Protein AF-A0A838HYI9-F1 (afdb_monomer_lite)

Structure (mmCIF, N/CA/C/O backbone):
data_AF-A0A838HYI9-F1
#
_entry.id   AF-A0A838HYI9-F1
#
loop_
_atom_site.group_PDB
_atom_site.id
_atom_site.type_symbol
_atom_site.label_atom_id
_atom_site.label_alt_id
_atom_site.label_comp_id
_atom_site.label_asym_id
_atom_site.label_entity_id
_atom_site.label_seq_id
_atom_site.pdbx_PDB_ins_code
_atom_site.Cartn_x
_atom_site.Cartn_y
_atom_site.Cartn_z
_atom_site.occupancy
_atom_site.B_iso_or_equiv
_atom_site.auth_seq_id
_atom_site.auth_comp_id
_atom_site.auth_asym_id
_atom_site.auth_atom_id
_atom_site.pdbx_PDB_model_num
ATOM 1 N N . ARG A 1 1 ? 8.079 -1.598 -21.032 1.00 45.44 1 ARG A N 1
ATOM 2 C CA . ARG A 1 1 ? 8.453 -1.326 -19.622 1.00 45.44 1 ARG A CA 1
ATOM 3 C C . ARG A 1 1 ? 7.262 -1.726 -18.752 1.00 45.44 1 ARG A C 1
ATOM 5 O O . ARG A 1 1 ? 6.488 -0.877 -18.350 1.00 45.44 1 ARG A O 1
ATOM 12 N N . HIS A 1 2 ? 7.049 -3.037 -18.616 1.00 49.00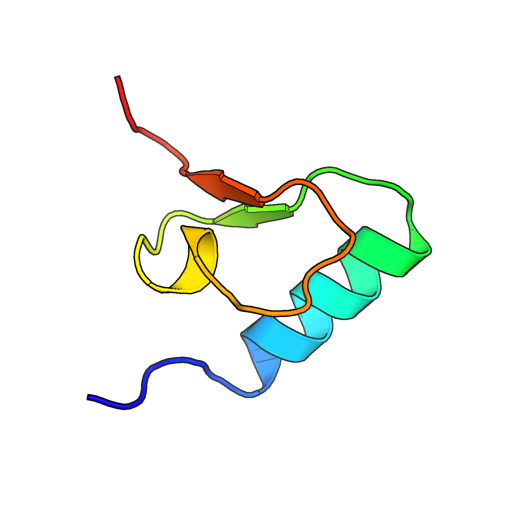 2 HIS A N 1
ATOM 13 C CA . HIS A 1 2 ? 5.984 -3.648 -17.818 1.00 49.00 2 HIS A CA 1
ATOM 14 C C . HIS A 1 2 ? 6.615 -4.029 -16.481 1.00 49.00 2 HIS A C 1
ATOM 16 O O . HIS A 1 2 ? 7.341 -5.014 -16.439 1.00 49.00 2 HIS A O 1
ATOM 22 N N . ASN A 1 3 ? 6.417 -3.238 -15.431 1.00 49.09 3 ASN A N 1
ATOM 23 C CA . ASN A 1 3 ? 6.831 -3.648 -14.085 1.00 49.09 3 ASN A CA 1
ATOM 24 C C . ASN A 1 3 ? 5.681 -3.572 -13.077 1.00 49.09 3 ASN A C 1
ATOM 26 O O . ASN A 1 3 ? 5.924 -3.564 -11.881 1.00 49.09 3 ASN A O 1
ATOM 30 N N . LEU A 1 4 ? 4.435 -3.551 -13.560 1.00 54.78 4 LEU A N 1
ATOM 31 C CA . LEU A 1 4 ? 3.297 -3.900 -12.723 1.00 54.78 4 LEU A CA 1
ATOM 32 C C . LEU A 1 4 ? 3.339 -5.421 -12.577 1.00 54.78 4 LEU A C 1
ATOM 34 O O . LEU A 1 4 ? 2.928 -6.159 -13.476 1.00 54.78 4 LEU A O 1
ATOM 38 N N . THR A 1 5 ? 3.984 -5.899 -11.525 1.00 66.94 5 THR A N 1
ATOM 39 C CA . THR A 1 5 ? 4.041 -7.331 -11.265 1.00 66.94 5 THR A CA 1
ATOM 40 C C . THR A 1 5 ? 2.680 -7.7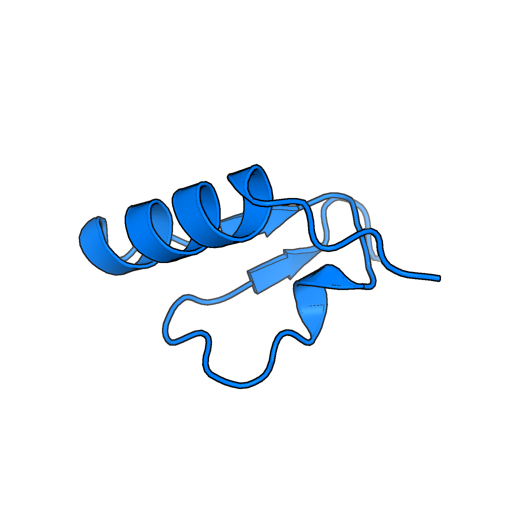80 -10.739 1.00 66.94 5 THR A C 1
ATOM 42 O O . THR A 1 5 ? 1.937 -6.995 -10.155 1.00 66.94 5 THR A O 1
ATOM 45 N N . PHE A 1 6 ? 2.322 -9.053 -10.934 1.00 73.50 6 PHE A N 1
ATOM 46 C CA . PHE A 1 6 ? 1.089 -9.623 -10.369 1.00 73.50 6 PHE A CA 1
ATOM 47 C C . PHE A 1 6 ? 0.955 -9.341 -8.861 1.00 73.50 6 PHE A C 1
ATOM 49 O O . PHE A 1 6 ? -0.145 -9.133 -8.358 1.00 73.50 6 PHE A O 1
ATOM 56 N N . TYR A 1 7 ? 2.087 -9.266 -8.158 1.00 78.62 7 TYR A N 1
ATOM 57 C CA . TYR A 1 7 ? 2.145 -8.940 -6.740 1.00 78.62 7 TYR A CA 1
ATOM 58 C C . TYR A 1 7 ? 1.600 -7.551 -6.417 1.00 78.62 7 TYR A C 1
ATOM 60 O O . TYR A 1 7 ? 0.902 -7.406 -5.420 1.00 78.62 7 TYR A O 1
ATOM 68 N N . ASP A 1 8 ? 1.840 -6.554 -7.264 1.00 77.94 8 ASP A N 1
ATOM 69 C CA . ASP A 1 8 ? 1.365 -5.197 -7.010 1.00 77.94 8 ASP A CA 1
ATOM 70 C C . ASP A 1 8 ? -0.162 -5.107 -7.045 1.00 77.94 8 ASP A C 1
ATOM 72 O O . ASP A 1 8 ? -0.770 -4.450 -6.204 1.00 77.94 8 ASP A O 1
ATOM 76 N N . ALA A 1 9 ? -0.796 -5.838 -7.966 1.00 80.81 9 ALA A N 1
ATOM 77 C CA . ALA A 1 9 ? -2.251 -5.943 -8.020 1.00 80.81 9 ALA A CA 1
ATOM 78 C C . ALA A 1 9 ? -2.819 -6.655 -6.780 1.00 80.81 9 ALA A C 1
ATOM 80 O O . ALA A 1 9 ? -3.865 -6.262 -6.268 1.00 80.81 9 ALA A O 1
ATOM 81 N N . VAL A 1 10 ? -2.120 -7.676 -6.268 1.00 87.12 10 VAL A N 1
ATOM 82 C CA . VAL A 1 10 ? -2.516 -8.385 -5.041 1.00 87.12 10 VAL A CA 1
ATOM 83 C C . VAL A 1 10 ? -2.389 -7.482 -3.815 1.00 87.12 10 VAL A C 1
ATOM 85 O O . VAL A 1 10 ? -3.295 -7.464 -2.984 1.00 87.12 10 VAL A O 1
ATOM 88 N N . TYR A 1 11 ? -1.305 -6.713 -3.695 1.00 84.62 11 TYR A N 1
ATOM 89 C CA . TYR A 1 11 ? -1.137 -5.782 -2.581 1.00 84.62 11 TYR A CA 1
ATOM 90 C C . TYR A 1 11 ? -2.117 -4.611 -2.642 1.00 84.62 11 TYR A C 1
ATOM 92 O O . TYR A 1 11 ? -2.621 -4.200 -1.598 1.00 84.62 11 TYR A O 1
ATOM 100 N N . LEU A 1 12 ? -2.436 -4.120 -3.842 1.00 84.25 12 LEU A N 1
ATOM 101 C CA . LEU A 1 12 ? -3.460 -3.100 -4.030 1.00 84.25 12 LEU A CA 1
ATOM 102 C C . LEU A 1 12 ? -4.840 -3.619 -3.608 1.00 84.25 12 LEU A C 1
ATOM 104 O O . LEU A 1 12 ? -5.489 -2.992 -2.778 1.00 84.25 12 LEU A O 1
ATOM 108 N N . ALA A 1 13 ? -5.245 -4.798 -4.090 1.00 87.25 13 ALA A N 1
ATOM 109 C CA . ALA A 1 13 ? -6.517 -5.414 -3.709 1.00 87.25 13 ALA A CA 1
ATOM 110 C C . ALA A 1 13 ? -6.595 -5.700 -2.199 1.00 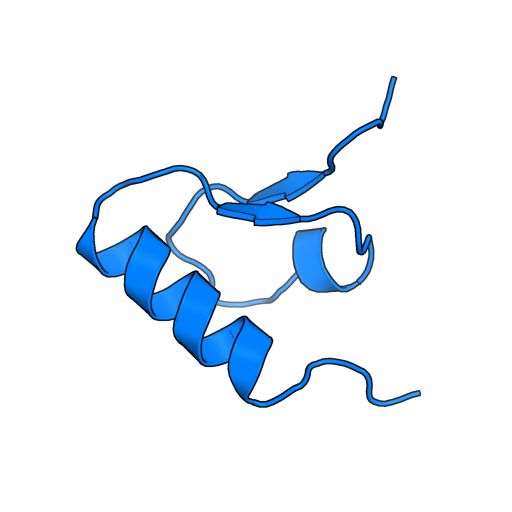87.25 13 ALA A C 1
ATOM 112 O O . ALA A 1 13 ? -7.646 -5.547 -1.581 1.00 87.25 13 ALA A O 1
ATOM 113 N N . LEU A 1 14 ? -5.476 -6.091 -1.581 1.00 88.38 14 LEU A N 1
ATOM 114 C CA . LEU A 1 14 ? -5.393 -6.259 -0.133 1.00 88.38 14 LEU A CA 1
ATOM 115 C C . LEU A 1 14 ? -5.587 -4.927 0.605 1.00 88.38 14 LEU A C 1
ATOM 117 O O . LEU A 1 14 ? -6.328 -4.882 1.583 1.00 88.38 14 LEU A O 1
ATOM 121 N N . ALA A 1 15 ? -4.945 -3.852 0.148 1.00 89.12 15 ALA A N 1
ATOM 122 C CA . ALA A 1 15 ? -5.102 -2.523 0.733 1.00 89.12 15 ALA A CA 1
ATOM 123 C C . ALA A 1 15 ? -6.547 -2.011 0.600 1.00 89.12 15 ALA A C 1
ATOM 125 O O . ALA A 1 15 ? -7.088 -1.471 1.561 1.00 89.12 15 ALA A O 1
ATOM 126 N N . GLU A 1 16 ? -7.197 -2.265 -0.541 1.00 88.25 16 GLU A N 1
ATOM 127 C CA . GLU A 1 16 ? -8.619 -1.972 -0.760 1.00 88.25 16 GLU A CA 1
ATOM 128 C C . GLU A 1 16 ? -9.523 -2.753 0.201 1.00 88.25 16 GLU A C 1
ATOM 130 O O . GLU A 1 16 ? -10.422 -2.174 0.803 1.00 88.25 16 GLU A O 1
ATOM 135 N N . MET A 1 17 ? -9.272 -4.052 0.399 1.00 91.19 17 MET A N 1
ATOM 136 C CA . MET A 1 17 ? -10.039 -4.864 1.356 1.00 91.19 17 MET A CA 1
ATOM 137 C C . MET A 1 17 ? -9.858 -4.414 2.808 1.00 91.19 17 MET A C 1
ATOM 139 O O . MET A 1 17 ? -10.747 -4.629 3.631 1.00 91.19 17 MET A O 1
ATOM 143 N N . LEU A 1 18 ? -8.706 -3.831 3.131 1.00 90.62 18 LEU A N 1
ATOM 144 C CA .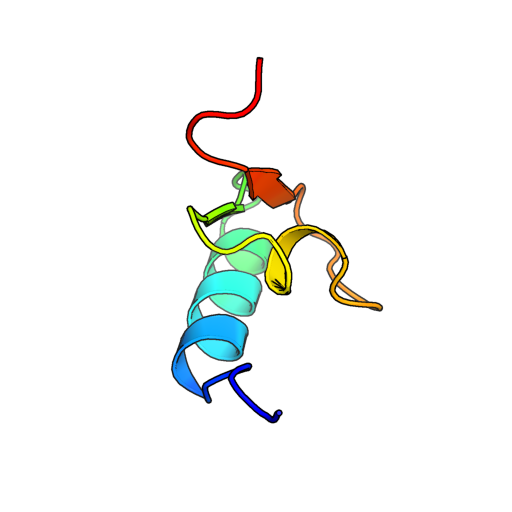 LEU A 1 18 ? -8.373 -3.363 4.473 1.00 90.62 18 LEU A CA 1
ATOM 145 C C . LEU A 1 18 ? -8.752 -1.897 4.721 1.00 90.62 18 LEU A C 1
ATOM 147 O O . LEU A 1 18 ? -8.545 -1.428 5.838 1.00 90.62 18 LEU A O 1
ATOM 151 N N . ASP A 1 19 ? -9.273 -1.186 3.713 1.00 87.00 19 ASP A N 1
ATOM 152 C CA . ASP A 1 19 ? -9.485 0.270 3.747 1.00 87.00 19 ASP A CA 1
ATOM 153 C C . ASP A 1 19 ? -8.219 1.027 4.208 1.00 87.00 19 ASP A C 1
ATOM 155 O O . ASP A 1 19 ? -8.257 1.985 4.978 1.00 87.00 19 ASP A O 1
ATOM 159 N N . ALA A 1 20 ? -7.051 0.542 3.777 1.00 87.81 20 ALA A N 1
ATOM 160 C CA . ALA A 1 20 ? -5.751 1.029 4.219 1.00 87.81 20 ALA A CA 1
ATOM 161 C C . ALA A 1 20 ? -5.001 1.733 3.076 1.00 87.81 20 ALA A C 1
ATOM 163 O O . ALA A 1 20 ? -5.146 1.361 1.909 1.00 87.81 20 ALA A O 1
ATOM 164 N N . PRO A 1 21 ? -4.153 2.733 3.382 1.00 85.50 21 PRO A N 1
ATOM 165 C CA . PRO A 1 21 ? -3.309 3.353 2.371 1.00 85.50 21 PRO A CA 1
ATOM 166 C C . PRO A 1 21 ? -2.264 2.357 1.850 1.00 85.50 21 PRO A C 1
ATOM 168 O O . PRO A 1 21 ? -1.542 1.727 2.626 1.00 85.50 21 PRO A O 1
ATOM 171 N N . PHE A 1 22 ? -2.151 2.245 0.527 1.00 86.50 22 PHE A N 1
ATOM 172 C CA . PHE A 1 22 ? -1.127 1.437 -0.127 1.00 86.50 22 PHE A CA 1
ATOM 173 C C . PHE A 1 22 ? 0.139 2.275 -0.312 1.00 86.50 22 PHE A C 1
ATOM 175 O O . PHE A 1 22 ? 0.170 3.205 -1.115 1.00 86.50 22 PHE A O 1
ATOM 182 N N . VAL A 1 23 ? 1.189 1.970 0.447 1.00 85.62 23 VAL A N 1
ATOM 183 C CA . VAL A 1 23 ? 2.467 2.685 0.362 1.00 85.62 23 VAL A CA 1
ATOM 184 C C . VAL A 1 23 ? 3.428 1.899 -0.524 1.00 85.62 23 VAL A C 1
ATOM 186 O O . VAL A 1 23 ? 3.716 0.736 -0.252 1.00 85.62 23 VAL A O 1
ATOM 189 N N . THR A 1 24 ? 3.953 2.533 -1.567 1.00 83.50 24 THR A N 1
ATOM 190 C CA . THR A 1 24 ? 4.903 1.923 -2.507 1.00 83.50 24 THR A CA 1
ATOM 191 C C . THR A 1 24 ? 6.090 2.849 -2.741 1.00 83.50 24 THR A C 1
ATOM 193 O O . THR A 1 24 ? 5.933 4.060 -2.718 1.00 83.50 24 THR A O 1
ATOM 196 N N . ALA A 1 25 ? 7.288 2.312 -2.970 1.00 82.69 25 ALA A N 1
ATOM 197 C CA . ALA A 1 25 ? 8.450 3.104 -3.397 1.00 82.69 25 ALA A CA 1
ATOM 198 C C . ALA A 1 25 ? 8.532 3.244 -4.930 1.00 82.69 25 ALA A C 1
ATOM 200 O O . ALA A 1 25 ? 9.418 3.917 -5.457 1.00 82.69 25 ALA A O 1
ATOM 201 N N . ASP A 1 26 ? 7.627 2.589 -5.657 1.00 80.12 26 ASP A N 1
ATOM 202 C CA . ASP A 1 26 ? 7.611 2.589 -7.109 1.00 80.12 26 ASP A CA 1
ATOM 203 C C . ASP A 1 26 ? 6.625 3.638 -7.641 1.00 80.12 26 ASP A C 1
ATOM 205 O O . ASP A 1 26 ? 5.410 3.561 -7.455 1.00 80.12 26 ASP A O 1
ATOM 209 N N . ALA A 1 27 ? 7.163 4.645 -8.329 1.00 76.31 27 ALA A N 1
ATOM 210 C CA . ALA 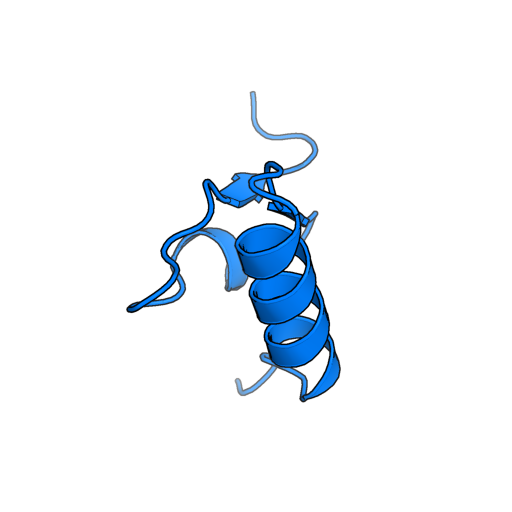A 1 27 ? 6.373 5.752 -8.857 1.00 76.31 27 ALA A CA 1
ATOM 211 C C . ALA A 1 27 ? 5.429 5.346 -10.000 1.00 76.31 27 ALA A C 1
ATOM 213 O O . ALA A 1 27 ? 4.487 6.082 -10.289 1.00 76.31 27 ALA A O 1
ATOM 214 N N . ALA A 1 28 ? 5.634 4.191 -10.647 1.00 74.75 28 ALA A N 1
ATOM 215 C CA . ALA A 1 28 ? 4.700 3.716 -11.666 1.00 74.75 28 ALA A CA 1
ATOM 216 C C . ALA A 1 28 ? 3.397 3.190 -11.041 1.00 74.75 28 ALA A C 1
ATOM 218 O O . ALA A 1 28 ? 2.363 3.178 -11.708 1.00 74.75 28 ALA A O 1
ATOM 219 N N . LEU A 1 29 ? 3.430 2.813 -9.759 1.00 72.19 29 LEU A N 1
ATOM 220 C CA . LEU A 1 29 ? 2.270 2.352 -8.998 1.00 72.19 29 LEU A CA 1
ATOM 221 C C . LEU A 1 29 ? 1.425 3.476 -8.398 1.00 72.19 29 LEU A C 1
ATOM 223 O O . LEU A 1 29 ? 0.226 3.292 -8.202 1.00 72.19 29 LEU A O 1
ATOM 227 N N . ALA A 1 30 ? 2.012 4.657 -8.192 1.00 72.12 30 ALA A N 1
ATOM 228 C CA . ALA A 1 30 ? 1.309 5.839 -7.687 1.00 72.12 30 ALA A CA 1
ATOM 229 C C . ALA A 1 30 ? 0.181 6.341 -8.614 1.00 72.12 30 ALA A C 1
ATOM 231 O O . ALA A 1 30 ? -0.657 7.131 -8.191 1.00 72.12 30 ALA A O 1
ATOM 232 N N . GLY A 1 31 ? 0.150 5.891 -9.873 1.00 67.62 31 GLY A N 1
ATOM 233 C CA . GLY A 1 31 ? -0.829 6.306 -10.879 1.00 67.62 31 GLY A CA 1
ATOM 234 C C . GLY A 1 31 ? -1.663 5.168 -11.462 1.00 67.62 31 GLY A C 1
ATOM 235 O O . GLY A 1 31 ? -2.123 5.304 -12.595 1.00 67.62 31 GLY A O 1
ATOM 236 N N . VAL A 1 32 ? -1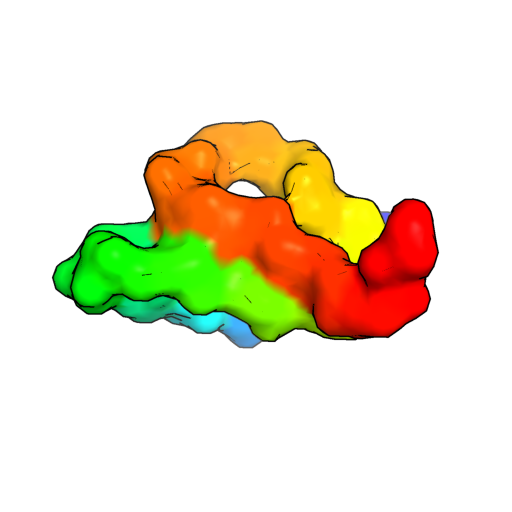.820 4.037 -10.760 1.00 73.06 32 VAL A N 1
ATOM 237 C CA . VAL A 1 32 ? -2.594 2.905 -11.295 1.00 73.06 32 VAL A CA 1
ATOM 238 C C . VAL A 1 32 ? -4.059 3.310 -11.511 1.00 73.06 32 VAL A C 1
ATOM 240 O O . VAL A 1 32 ? -4.758 3.638 -10.549 1.00 73.06 32 VAL A O 1
ATOM 243 N N . PRO A 1 33 ? -4.558 3.277 -12.762 1.00 67.25 33 PRO A N 1
ATOM 244 C CA . PRO A 1 33 ? -5.952 3.584 -13.035 1.00 67.25 33 PRO A CA 1
ATOM 245 C C . PRO A 1 33 ? -6.844 2.477 -12.465 1.00 67.25 33 PRO A C 1
ATOM 247 O O . PRO A 1 33 ? -6.659 1.303 -12.779 1.00 67.25 33 PRO A O 1
ATOM 250 N N . GLY A 1 34 ? -7.829 2.861 -11.651 1.00 70.44 34 GLY A N 1
ATOM 251 C CA . GLY A 1 34 ? -8.806 1.939 -11.061 1.00 70.44 34 GLY A CA 1
ATOM 252 C C . GLY A 1 34 ? -8.538 1.530 -9.611 1.00 70.44 34 GLY A C 1
ATOM 253 O O . GLY A 1 34 ? -9.338 0.776 -9.072 1.00 70.44 34 GLY A O 1
ATOM 254 N N . ALA A 1 35 ? -7.476 2.036 -8.977 1.00 72.69 35 ALA A N 1
ATOM 255 C CA . ALA A 1 35 ? -7.269 1.891 -7.538 1.00 72.69 35 ALA A CA 1
ATOM 256 C C . ALA A 1 35 ? -8.330 2.676 -6.745 1.00 72.69 35 ALA A C 1
ATOM 258 O O . ALA A 1 35 ? -8.487 3.882 -6.944 1.00 72.69 35 ALA A O 1
ATOM 259 N N . LEU A 1 36 ? -9.037 2.003 -5.836 1.00 75.44 36 LEU A N 1
ATOM 260 C CA . LEU A 1 36 ? -9.925 2.625 -4.848 1.00 75.44 36 LEU A CA 1
ATOM 261 C C . LEU A 1 36 ? -9.155 3.055 -3.592 1.00 75.44 36 LEU A C 1
ATOM 263 O O . LEU A 1 36 ? -9.538 4.020 -2.931 1.00 75.44 36 LEU A O 1
ATOM 267 N N . ALA A 1 37 ? -8.059 2.362 -3.275 1.00 79.31 37 ALA A N 1
ATOM 268 C CA . ALA A 1 37 ? -7.197 2.688 -2.146 1.00 79.31 37 ALA A CA 1
ATOM 269 C C . ALA A 1 37 ? -6.298 3.897 -2.447 1.00 79.31 37 ALA A C 1
ATOM 271 O O . ALA A 1 37 ? -5.803 4.078 -3.561 1.00 79.31 37 ALA A O 1
ATOM 272 N N . SER A 1 38 ? -6.033 4.709 -1.420 1.00 82.75 38 SER A N 1
ATOM 273 C CA . SER A 1 38 ? -5.082 5.820 -1.526 1.00 82.75 38 SER A CA 1
ATOM 274 C C . SER A 1 38 ? -3.664 5.277 -1.676 1.00 82.75 38 SER A C 1
ATOM 276 O O . SER A 1 38 ? -3.174 4.595 -0.773 1.00 82.75 38 SER A O 1
ATOM 278 N N . VAL A 1 39 ? -2.998 5.597 -2.787 1.00 84.31 39 VAL A N 1
ATOM 279 C CA . VAL A 1 39 ? -1.615 5.177 -3.040 1.00 84.31 39 VAL A CA 1
ATOM 280 C C . VAL A 1 39 ? -0.646 6.291 -2.654 1.00 84.31 39 VAL A C 1
ATOM 282 O O . VAL A 1 39 ? -0.765 7.416 -3.133 1.00 84.31 39 VAL A O 1
ATOM 285 N N . TRP A 1 40 ? 0.323 5.971 -1.799 1.00 85.44 40 TRP A N 1
ATOM 286 C CA . TRP A 1 40 ? 1.332 6.906 -1.302 1.00 85.44 40 TRP A CA 1
ATOM 287 C C . TRP A 1 40 ? 2.714 6.474 -1.773 1.00 85.44 40 TRP A C 1
ATOM 289 O O . TRP A 1 40 ? 3.093 5.310 -1.625 1.00 85.44 40 TRP A O 1
ATOM 299 N N . LEU A 1 41 ? 3.487 7.416 -2.309 1.00 85.06 41 LEU A N 1
ATOM 300 C CA . LEU A 1 41 ? 4.872 7.159 -2.680 1.00 85.06 41 LEU A CA 1
ATOM 301 C C . LEU A 1 41 ? 5.773 7.301 -1.446 1.00 85.06 41 LEU A C 1
ATOM 303 O O . LEU A 1 41 ? 5.828 8.360 -0.821 1.00 85.06 41 LEU A O 1
ATOM 307 N N . LEU A 1 42 ? 6.493 6.241 -1.096 1.00 83.00 42 LEU A N 1
ATOM 308 C CA . LEU A 1 42 ? 7.457 6.245 -0.005 1.00 83.00 42 LEU A CA 1
ATOM 309 C C . LEU A 1 42 ? 8.686 7.073 -0.412 1.00 83.00 42 LEU A C 1
ATOM 311 O O . LEU A 1 42 ? 9.462 6.647 -1.265 1.00 83.00 42 LEU A O 1
ATOM 315 N N . GLY A 1 43 ? 8.874 8.233 0.222 1.00 74.88 43 GLY A N 1
ATOM 316 C CA . GLY A 1 43 ? 10.066 9.074 0.045 1.00 74.88 43 GLY A CA 1
ATOM 317 C C . GLY A 1 43 ? 9.954 10.202 -0.987 1.00 74.88 43 GLY A C 1
ATOM 318 O O . GLY A 1 43 ? 10.988 10.701 -1.423 1.00 74.88 43 GLY A O 1
ATOM 319 N N . GLY A 1 44 ? 8.744 10.606 -1.387 1.00 59.94 44 GLY A N 1
ATOM 320 C CA . GLY A 1 44 ? 8.541 11.883 -2.083 1.00 59.94 44 GLY A CA 1
ATOM 321 C C . GLY A 1 44 ? 8.498 13.041 -1.083 1.00 59.94 44 GLY A C 1
ATOM 322 O O . GLY A 1 44 ? 7.734 12.963 -0.122 1.00 59.94 44 GLY A O 1
ATOM 323 N N . GLU A 1 45 ? 9.326 14.069 -1.292 1.00 45.91 45 GLU A N 1
ATOM 324 C CA . GLU A 1 45 ? 9.176 15.372 -0.616 1.00 45.91 45 GLU A CA 1
ATOM 325 C C . GLU A 1 45 ? 7.980 16.161 -1.162 1.00 45.91 45 GLU A C 1
ATOM 327 O O . GLU A 1 45 ? 7.705 16.048 -2.383 1.00 45.91 45 GLU A O 1
#

pLDDT: mean 76.63, std 12.17, range [45.44, 91.19]

Sequence (45 aa):
RHNLTFYDAVYLALAEMLDAPFVTADAALAGVPGALASVWLLGGE

Secondary structure (DSSP, 8-state):
-----HHHHHHHHHHHHTT--EEES-TTTTT-TT--SPEEETT--

Foldseek 3Di:
DDPCDPVLVVQLVVCVVVLHEAEDCDPVSCDDPPRPHHYHHPDDD

Radius of gyration: 10.0 Å; chains: 1; bounding box: 20×25×24 Å